Protein AF-A0A81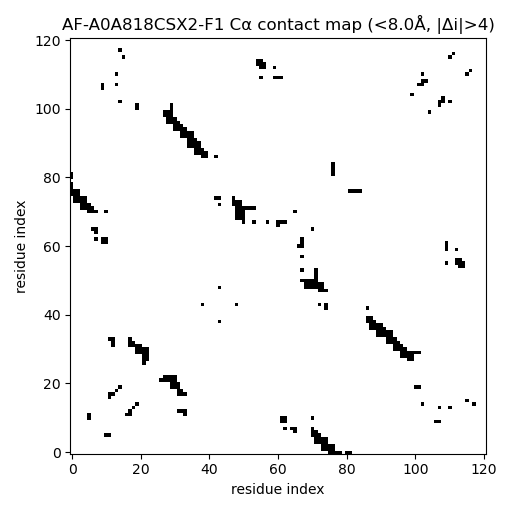8CSX2-F1 (afdb_monomer)

Solvent-accessible surface area (backbone atoms only — not comparable to full-atom values): 7533 Å² total; per-residue (Å²): 82,78,47,82,46,56,90,40,67,61,63,48,54,34,60,92,72,14,60,71,42,74,40,89,91,45,81,62,35,26,37,30,58,43,80,38,66,48,67,49,68,90,74,65,43,77,90,31,39,38,40,80,83,61,61,53,59,89,89,60,78,72,45,98,91,45,56,72,53,62,40,27,35,55,43,72,42,49,94,90,38,96,55,83,50,96,52,50,46,79,79,49,74,49,75,49,77,33,79,48,63,66,75,77,36,80,88,31,52,64,54,78,56,33,92,66,60,102,71,86,122

Mean predicted aligned error: 5.98 Å

Foldseek 3Di:
DKDKDFPDPLVCQQCVNWNWDADPVDHQKIKTKDFDKDFQVVQQDLVQQALPVVQADLPDDLDPVDHSGRGIGMGDCDPPDPDRPPRMGGDDMDMDMDSHDPCPDPSNVRSVRGPDPSDPD

pLDDT: mean 84.56, std 11.71, range [43.69, 95.44]

Radius of gyration: 15.43 Å; Cα contacts (8 Å, |Δi|>4): 187; chains: 1; bounding box: 40×28×39 Å

Structure (mmCIF, N/CA/C/O backbone):
data_AF-A0A818CSX2-F1
#
_entry.id   AF-A0A818CSX2-F1
#
loop_
_atom_site.group_PDB
_atom_site.id
_atom_site.type_symbol
_atom_site.label_atom_id
_atom_site.label_alt_id
_atom_site.label_comp_id
_atom_site.label_asym_id
_atom_site.label_entity_id
_atom_site.label_seq_id
_atom_site.pdbx_PDB_ins_code
_atom_site.Cartn_x
_atom_site.Cartn_y
_atom_site.Cartn_z
_atom_site.occupancy
_atom_site.B_iso_or_equiv
_atom_site.auth_seq_id
_atom_site.auth_comp_id
_atom_site.auth_asym_id
_atom_site.auth_atom_id
_atom_site.pdbx_PDB_model_num
ATOM 1 N N . MET A 1 1 ? 0.423 12.243 -16.676 1.00 67.12 1 MET A N 1
ATOM 2 C CA . MET A 1 1 ? -0.164 11.926 -15.341 1.00 67.12 1 MET A CA 1
ATOM 3 C C . MET A 1 1 ? 0.599 10.744 -14.738 1.00 67.12 1 MET A C 1
ATOM 5 O O . MET A 1 1 ? 1.123 9.937 -15.489 1.00 67.12 1 MET A O 1
ATOM 9 N N . VAL A 1 2 ? 0.708 10.623 -13.413 1.00 77.81 2 VAL A N 1
ATOM 10 C CA . VAL A 1 2 ? 1.437 9.504 -12.782 1.00 77.81 2 VAL A CA 1
ATOM 11 C C . VAL A 1 2 ? 0.465 8.633 -11.999 1.00 77.81 2 VAL A C 1
ATOM 13 O O . VAL A 1 2 ? -0.328 9.152 -11.214 1.00 77.81 2 VAL A O 1
ATOM 16 N N . VAL A 1 3 ? 0.541 7.320 -12.203 1.00 83.38 3 VAL A N 1
ATOM 17 C CA . VAL A 1 3 ? -0.235 6.323 -11.465 1.00 83.38 3 VAL A CA 1
ATOM 18 C C . VAL A 1 3 ? 0.687 5.622 -10.471 1.00 83.38 3 VAL A C 1
ATOM 20 O O . VAL A 1 3 ? 1.736 5.100 -10.847 1.00 83.38 3 VAL A O 1
ATOM 23 N N . TYR A 1 4 ? 0.286 5.619 -9.200 1.00 87.31 4 TYR A N 1
ATOM 24 C CA . TYR A 1 4 ? 0.987 4.925 -8.122 1.00 87.31 4 TYR A CA 1
ATOM 25 C C . TYR A 1 4 ? 0.298 3.598 -7.850 1.00 87.31 4 TYR A C 1
ATOM 27 O O . TYR A 1 4 ? -0.902 3.561 -7.577 1.00 87.31 4 TYR A O 1
ATOM 35 N N . LEU A 1 5 ? 1.067 2.521 -7.916 1.00 91.75 5 LEU A N 1
ATOM 36 C CA . LEU A 1 5 ? 0.618 1.157 -7.689 1.00 91.75 5 LEU A CA 1
ATOM 37 C C . LEU A 1 5 ? 1.527 0.498 -6.654 1.00 91.75 5 LEU A C 1
ATOM 39 O O . LEU A 1 5 ? 2.630 0.967 -6.372 1.00 91.75 5 LEU A O 1
ATOM 43 N N . SER A 1 6 ? 1.058 -0.599 -6.077 1.00 94.31 6 SER A N 1
ATOM 44 C CA . SER A 1 6 ? 1.842 -1.382 -5.133 1.00 94.31 6 SER A CA 1
ATOM 45 C C . SER A 1 6 ? 1.412 -2.841 -5.187 1.00 94.31 6 SER A C 1
ATOM 47 O O . SER A 1 6 ? 0.214 -3.115 -5.315 1.00 94.31 6 SER A O 1
ATOM 49 N N . PRO A 1 7 ? 2.355 -3.784 -5.045 1.00 94.00 7 PRO A N 1
ATOM 50 C CA . PRO A 1 7 ? 2.021 -5.184 -4.852 1.00 94.00 7 PRO A CA 1
ATOM 51 C C . PRO A 1 7 ? 1.571 -5.482 -3.406 1.00 94.00 7 PRO A C 1
ATOM 53 O O . PRO A 1 7 ? 1.046 -6.562 -3.144 1.00 94.00 7 PRO A O 1
ATOM 56 N N . SER A 1 8 ? 1.737 -4.540 -2.465 1.00 94.06 8 SER A N 1
ATOM 57 C CA . SER A 1 8 ? 1.364 -4.712 -1.059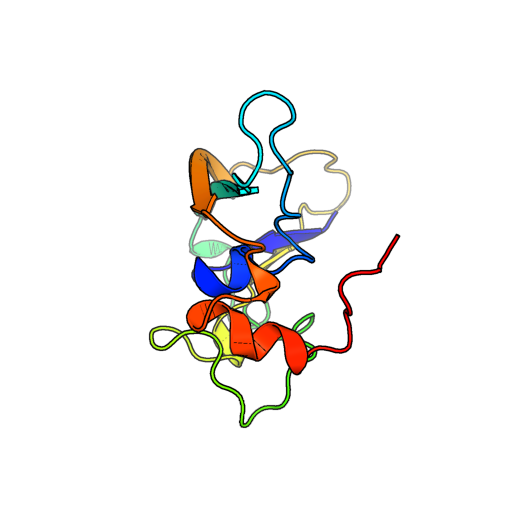 1.00 94.06 8 SER A CA 1
ATOM 58 C C . SER A 1 8 ? -0.025 -4.152 -0.765 1.00 94.06 8 SER A C 1
ATOM 60 O O . SER A 1 8 ? -0.277 -2.946 -0.839 1.00 94.06 8 SER A O 1
ATOM 62 N N . ILE A 1 9 ? -0.923 -5.032 -0.320 1.00 92.75 9 ILE A N 1
ATOM 63 C CA . ILE A 1 9 ? -2.241 -4.619 0.170 1.00 92.75 9 ILE A CA 1
ATOM 64 C C . ILE A 1 9 ? -2.133 -3.792 1.458 1.00 92.75 9 ILE A C 1
ATOM 66 O O . ILE A 1 9 ? -2.887 -2.839 1.641 1.00 92.75 9 ILE A O 1
ATOM 70 N N . THR A 1 10 ? -1.165 -4.116 2.319 1.00 92.69 10 THR A N 1
ATOM 71 C CA . THR A 1 10 ? -0.898 -3.412 3.580 1.00 92.69 10 THR A CA 1
ATOM 72 C C . THR A 1 10 ? -0.477 -1.970 3.321 1.00 92.69 10 THR A C 1
ATOM 74 O O . THR A 1 10 ? -0.959 -1.050 3.987 1.00 92.69 10 THR A O 1
ATOM 77 N N . TYR A 1 11 ? 0.363 -1.758 2.304 1.00 92.75 11 TYR A N 1
ATOM 78 C CA . TYR A 1 11 ? 0.758 -0.429 1.860 1.00 92.75 11 TYR A CA 1
ATOM 79 C C . TYR A 1 11 ? -0.411 0.345 1.250 1.00 92.75 11 TYR A C 1
ATOM 81 O O . TYR A 1 11 ? -0.693 1.470 1.665 1.00 92.75 11 TYR A O 1
ATOM 89 N N . CYS A 1 12 ? -1.149 -0.282 0.328 1.00 93.50 12 CYS A N 1
ATOM 90 C CA . CYS A 1 12 ? -2.344 0.298 -0.291 1.00 93.50 12 CYS A CA 1
ATOM 91 C C . CYS A 1 12 ? -3.438 0.664 0.724 1.00 93.50 12 CYS A C 1
ATOM 93 O O . CYS A 1 12 ? -4.220 1.582 0.484 1.00 93.50 12 CYS A O 1
ATOM 95 N N . ALA A 1 13 ? -3.501 -0.027 1.865 1.00 92.50 13 ALA A N 1
ATOM 96 C CA . ALA A 1 13 ? -4.445 0.272 2.934 1.00 92.50 13 ALA A CA 1
ATOM 97 C C . ALA A 1 13 ? -4.087 1.535 3.727 1.00 92.50 13 ALA A C 1
ATOM 99 O O . ALA A 1 13 ? -4.919 1.995 4.506 1.00 92.50 13 ALA A O 1
ATOM 100 N N . HIS A 1 14 ? -2.894 2.114 3.557 1.00 91.25 14 HIS A N 1
ATOM 101 C CA . HIS A 1 14 ? -2.523 3.343 4.251 1.00 91.25 14 HIS A CA 1
ATOM 102 C C . HIS A 1 14 ? -3.534 4.463 3.977 1.00 91.25 14 HIS A C 1
ATOM 104 O O . HIS A 1 14 ? -4.004 4.636 2.850 1.00 91.25 14 HIS A O 1
ATOM 110 N N . TYR A 1 15 ? -3.824 5.277 4.997 1.00 87.44 15 TYR A N 1
ATOM 111 C CA . TYR A 1 15 ? -4.820 6.358 4.944 1.00 87.44 15 TYR A CA 1
ATOM 112 C C . TYR A 1 15 ? -4.667 7.287 3.725 1.00 87.44 15 TYR A C 1
ATOM 114 O O . TYR A 1 15 ? -5.658 7.743 3.158 1.00 87.44 15 TYR A O 1
ATOM 122 N N . ARG A 1 16 ? -3.420 7.524 3.292 1.00 85.94 16 ARG A N 1
ATOM 123 C CA . ARG A 1 16 ? -3.068 8.319 2.100 1.00 85.94 16 ARG A CA 1
ATOM 124 C C . ARG A 1 16 ? -3.662 7.774 0.794 1.00 85.94 16 ARG A C 1
ATOM 126 O O . ARG A 1 16 ? -3.983 8.568 -0.083 1.00 85.94 16 ARG A O 1
ATOM 133 N N . TYR A 1 17 ? -3.762 6.454 0.653 1.00 88.38 17 TYR A N 1
ATOM 134 C CA . TYR A 1 17 ? -4.186 5.787 -0.585 1.00 88.38 17 TYR A CA 1
ATOM 135 C C . TYR A 1 17 ? -5.610 5.239 -0.490 1.00 88.38 17 TYR A C 1
ATOM 137 O O . TYR A 1 17 ? -6.331 5.225 -1.481 1.00 88.38 17 TYR A O 1
ATOM 145 N N . SER A 1 18 ? -6.037 4.842 0.710 1.00 91.44 18 SER A N 1
ATOM 146 C CA . SER A 1 18 ? -7.381 4.337 0.972 1.00 91.44 18 SER A CA 1
ATOM 147 C C . SER A 1 18 ? -7.932 4.930 2.270 1.00 91.44 18 SER A C 1
ATOM 149 O O . SER A 1 18 ? -7.860 4.318 3.341 1.00 91.44 18 SER A O 1
ATOM 151 N N . LYS A 1 19 ? -8.533 6.119 2.178 1.00 90.81 19 LYS A N 1
ATOM 152 C CA . LYS A 1 19 ? -9.152 6.804 3.320 1.00 90.81 19 LYS A CA 1
ATOM 153 C C . LYS A 1 19 ? -10.274 5.945 3.939 1.00 90.81 19 LYS A C 1
ATOM 155 O O . LYS A 1 19 ? -11.219 5.599 3.230 1.00 90.81 19 LYS A O 1
ATOM 160 N N . PRO A 1 20 ? -10.218 5.618 5.246 1.00 91.81 20 PRO A N 1
ATOM 161 C CA . PRO A 1 20 ? -11.302 4.943 5.943 1.00 91.81 20 PRO A CA 1
ATOM 162 C C . PRO A 1 20 ? -12.593 5.760 5.908 1.00 91.81 20 PRO A C 1
ATOM 164 O O . PRO A 1 20 ? -12.624 6.939 6.267 1.00 91.81 20 PRO A O 1
ATOM 167 N N . TRP A 1 21 ? -13.682 5.107 5.529 1.00 91.75 21 TRP A N 1
ATOM 168 C CA . TRP A 1 21 ? -15.030 5.645 5.572 1.00 91.75 21 TRP A CA 1
ATOM 169 C C . TRP A 1 21 ? -15.806 5.029 6.738 1.00 91.75 21 TRP A C 1
ATOM 171 O O . TRP A 1 21 ? -15.903 3.806 6.862 1.00 91.75 21 TRP A O 1
ATOM 181 N N . LYS A 1 22 ? -16.371 5.877 7.605 1.00 90.56 22 LYS A N 1
ATOM 182 C CA . LYS A 1 22 ? -17.275 5.447 8.681 1.00 90.56 22 LYS A CA 1
ATOM 183 C C . LYS A 1 22 ? -18.662 5.197 8.106 1.00 90.56 22 LYS A C 1
ATOM 185 O O . LYS A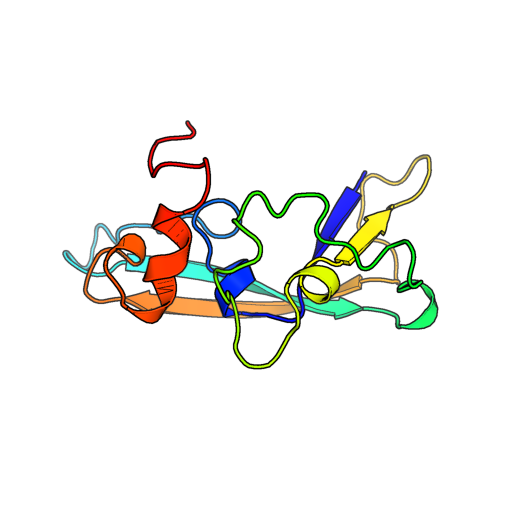 1 22 ? -19.244 6.088 7.489 1.00 90.56 22 LYS A O 1
ATOM 190 N N . ASN A 1 23 ? -19.223 4.021 8.356 1.00 83.94 23 ASN A N 1
ATOM 191 C CA . ASN A 1 23 ? -20.576 3.717 7.910 1.00 83.94 23 ASN A CA 1
ATOM 192 C C . ASN A 1 23 ? -21.611 4.370 8.834 1.00 83.94 23 ASN A C 1
ATOM 194 O O . ASN A 1 23 ? -21.704 4.046 10.017 1.00 83.94 23 ASN A O 1
ATOM 198 N N . SER A 1 24 ? -22.408 5.277 8.271 1.00 84.12 24 SER A N 1
ATOM 199 C CA . SER A 1 24 ? -23.464 5.999 8.986 1.00 84.12 24 SER A CA 1
ATOM 200 C C . SER A 1 24 ? -24.646 5.113 9.393 1.00 84.12 24 SER A C 1
ATOM 202 O O . SER A 1 24 ? -25.335 5.425 10.357 1.00 84.12 24 SER A O 1
ATOM 204 N N . GLN A 1 25 ? -24.872 4.002 8.690 1.00 86.56 25 GLN A N 1
ATOM 205 C CA . GLN A 1 25 ? -25.957 3.048 8.945 1.00 86.56 25 GLN A CA 1
ATOM 206 C C . GLN A 1 25 ? -25.548 1.923 9.908 1.00 86.56 25 GLN A C 1
ATOM 208 O O . GLN A 1 25 ? -26.405 1.297 10.526 1.00 86.56 25 GLN A O 1
ATOM 213 N N . LYS A 1 26 ? -24.245 1.644 10.034 1.00 85.31 26 LYS A N 1
ATOM 214 C CA . LYS A 1 26 ? -23.680 0.636 10.944 1.00 85.31 26 LYS A CA 1
ATOM 215 C C . LYS A 1 26 ? -22.590 1.275 11.810 1.00 85.31 26 LYS A C 1
ATOM 217 O O . LYS A 1 26 ? -21.410 1.178 11.454 1.00 85.31 26 LYS A O 1
ATOM 222 N N . PRO A 1 27 ? -22.968 1.920 12.931 1.00 84.19 27 PRO A N 1
ATOM 223 C CA . PRO A 1 27 ? -22.020 2.539 13.849 1.00 84.19 27 PRO A CA 1
ATOM 224 C C . PRO A 1 27 ? -20.908 1.564 14.254 1.00 84.19 27 PRO A C 1
ATOM 226 O O . PRO A 1 27 ? -21.160 0.386 14.498 1.00 84.19 27 PRO A O 1
ATOM 229 N N . GLY A 1 28 ? -19.670 2.055 14.292 1.00 87.88 28 GLY A N 1
ATOM 230 C CA . GLY A 1 28 ? -18.491 1.255 14.638 1.00 87.88 28 GLY A CA 1
ATOM 231 C C . GLY A 1 28 ? -17.865 0.474 13.479 1.00 87.88 28 GLY A C 1
ATOM 232 O O . GLY A 1 28 ? -16.787 -0.078 13.659 1.00 87.88 28 GLY A O 1
ATOM 233 N N . LYS A 1 29 ? -18.466 0.450 12.280 1.00 94.56 29 LYS A N 1
ATOM 234 C CA . LYS A 1 29 ? -17.836 -0.168 11.103 1.00 94.56 29 LYS A CA 1
ATOM 235 C C . LYS A 1 29 ? -17.112 0.866 10.239 1.00 94.56 29 LYS A C 1
ATOM 237 O O . LYS A 1 29 ? -17.689 1.885 9.847 1.00 94.56 29 LYS A O 1
ATOM 242 N N . TYR A 1 30 ? -15.869 0.553 9.900 1.00 94.56 30 TYR A N 1
ATOM 243 C CA . TYR A 1 30 ? -15.000 1.324 9.018 1.00 94.56 30 TYR A CA 1
ATOM 244 C C . TYR A 1 30 ? -14.744 0.539 7.736 1.00 94.56 30 TYR A C 1
ATOM 246 O O . TYR A 1 30 ? -14.570 -0.677 7.776 1.00 94.56 30 TYR A O 1
ATOM 254 N N . TYR A 1 31 ? -14.719 1.236 6.607 1.00 94.56 31 TYR A N 1
ATOM 255 C CA . TYR A 1 31 ? -14.551 0.647 5.284 1.00 94.56 31 TYR A CA 1
ATOM 256 C C . TYR A 1 31 ? -13.366 1.298 4.588 1.00 94.56 31 TYR A C 1
ATOM 258 O O . TYR A 1 31 ? -13.223 2.517 4.606 1.00 94.56 31 TYR A O 1
ATOM 266 N N . GLN A 1 32 ? -12.530 0.488 3.961 1.00 94.12 32 GLN A N 1
ATOM 267 C CA . GLN A 1 32 ? -11.431 0.918 3.106 1.00 94.12 32 GLN A CA 1
ATOM 268 C C . GLN A 1 32 ? -11.567 0.211 1.761 1.00 94.12 32 GLN A C 1
ATOM 270 O O . GLN A 1 32 ? -12.001 -0.941 1.715 1.00 94.12 32 GLN A O 1
ATOM 275 N N . MET A 1 33 ? -11.235 0.904 0.676 1.00 94.81 33 MET A N 1
ATOM 276 C CA . MET A 1 33 ? -11.405 0.404 -0.684 1.00 94.81 33 MET A CA 1
ATOM 277 C C . MET A 1 33 ? -10.097 0.543 -1.443 1.00 94.81 33 MET A C 1
ATOM 279 O O . MET A 1 33 ? -9.504 1.617 -1.475 1.00 94.81 33 MET A O 1
ATOM 283 N N . ILE A 1 34 ? -9.676 -0.545 -2.077 1.00 95.00 34 ILE A N 1
ATOM 284 C CA . ILE A 1 34 ? -8.459 -0.598 -2.884 1.00 95.00 34 ILE A CA 1
ATOM 285 C C . ILE A 1 34 ? -8.828 -1.182 -4.244 1.00 95.00 34 ILE A C 1
ATOM 287 O O . ILE A 1 34 ? -9.521 -2.199 -4.326 1.00 95.00 34 ILE A O 1
ATOM 291 N N . PHE A 1 35 ? -8.366 -0.547 -5.318 1.00 93.75 35 PHE A N 1
ATOM 292 C CA . PHE A 1 35 ? -8.537 -1.073 -6.668 1.00 93.75 35 PHE A CA 1
ATOM 293 C C . PHE A 1 35 ? -7.563 -2.220 -6.921 1.00 93.75 35 PHE A C 1
AT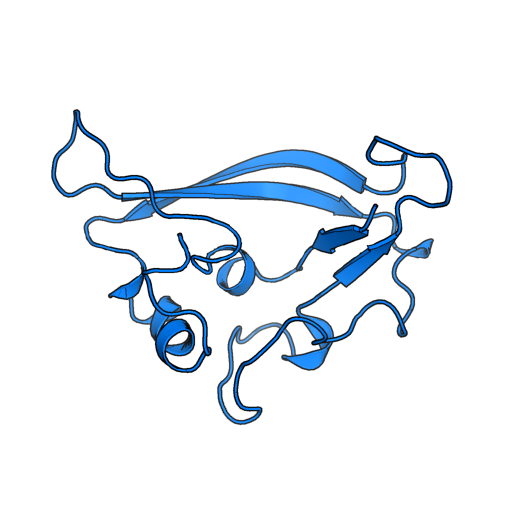OM 295 O O . PHE A 1 35 ? -6.358 -2.093 -6.711 1.00 93.75 35 PHE A O 1
ATOM 302 N N . GLN A 1 36 ? -8.090 -3.340 -7.404 1.00 94.69 36 GLN A N 1
ATOM 303 C CA . GLN A 1 36 ? -7.276 -4.443 -7.890 1.00 94.69 36 GLN A CA 1
ATOM 304 C C . GLN A 1 36 ? -6.947 -4.196 -9.356 1.00 94.69 36 GLN A C 1
ATOM 306 O O . GLN A 1 36 ? -7.843 -4.027 -10.188 1.00 94.69 36 GLN A O 1
ATOM 311 N N . CYS A 1 37 ? -5.659 -4.200 -9.674 1.00 92.88 37 CYS A N 1
ATOM 312 C CA . CYS A 1 37 ? -5.174 -3.982 -11.025 1.00 92.88 37 CYS A CA 1
ATOM 313 C C . CYS A 1 37 ? -4.179 -5.062 -11.452 1.00 92.88 37 CYS A C 1
ATOM 315 O O . CYS A 1 37 ? -3.558 -5.731 -10.624 1.00 92.88 37 CYS A O 1
ATOM 317 N N . ARG A 1 38 ? -4.067 -5.262 -12.763 1.00 91.50 38 ARG A N 1
ATOM 318 C CA . ARG A 1 38 ? -2.956 -5.967 -13.403 1.00 91.50 38 ARG A CA 1
ATOM 319 C C . ARG A 1 38 ? -2.122 -4.943 -14.141 1.00 91.50 38 ARG A C 1
ATOM 321 O O . ARG A 1 38 ? -2.681 -4.015 -14.718 1.00 91.50 38 ARG A O 1
ATOM 328 N N . VAL A 1 39 ? -0.815 -5.139 -14.128 1.00 89.94 39 VAL A N 1
ATOM 329 C CA . VAL A 1 39 ? 0.141 -4.250 -14.779 1.00 89.94 39 VAL A CA 1
ATOM 330 C C . VAL A 1 39 ? 0.898 -5.043 -15.831 1.00 89.94 39 VAL A C 1
ATOM 332 O O . VAL A 1 39 ? 1.294 -6.178 -15.560 1.00 89.94 39 VAL A O 1
ATOM 335 N N . ASN A 1 40 ? 1.097 -4.462 -17.012 1.00 89.38 40 ASN A N 1
ATOM 336 C CA . ASN A 1 40 ? 2.005 -5.011 -18.010 1.00 89.38 40 ASN A CA 1
ATOM 337 C C . ASN A 1 40 ? 3.438 -5.013 -17.432 1.00 89.38 40 ASN A C 1
ATOM 339 O O . ASN A 1 40 ? 3.969 -3.941 -17.142 1.00 89.38 40 ASN A O 1
ATOM 343 N N . PRO A 1 41 ? 4.090 -6.173 -17.244 1.00 88.25 41 PRO A N 1
ATOM 344 C CA . PRO A 1 41 ? 5.421 -6.219 -16.641 1.00 88.25 41 PRO A CA 1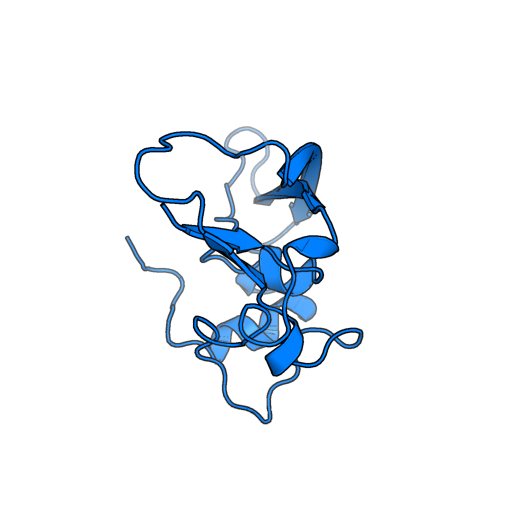
ATOM 345 C C . PRO A 1 41 ? 6.483 -5.475 -17.462 1.00 88.25 41 PRO A C 1
ATOM 347 O O . PRO A 1 41 ? 7.461 -5.010 -16.888 1.00 88.25 41 PRO A O 1
ATOM 350 N N . GLU A 1 42 ? 6.291 -5.306 -18.774 1.00 87.25 42 GLU A N 1
ATOM 351 C CA . GLU A 1 42 ? 7.253 -4.612 -19.643 1.00 87.25 42 GLU A CA 1
ATOM 352 C C . GLU A 1 42 ? 7.419 -3.126 -19.298 1.00 87.25 42 GLU A C 1
ATOM 354 O O . GLU A 1 42 ? 8.466 -2.544 -19.581 1.00 87.25 42 GLU A O 1
ATOM 359 N N . VAL A 1 43 ? 6.423 -2.514 -18.647 1.00 83.25 43 VAL A N 1
ATOM 360 C CA . VAL A 1 43 ? 6.501 -1.110 -18.210 1.00 83.25 43 VAL A CA 1
ATOM 361 C C . VAL A 1 43 ? 7.028 -0.943 -16.782 1.00 83.25 43 VAL A C 1
ATOM 363 O O . VAL A 1 43 ? 7.246 0.183 -16.335 1.00 83.25 43 VAL A O 1
ATOM 366 N N . LEU A 1 44 ? 7.247 -2.044 -16.057 1.00 83.81 44 LEU A N 1
ATOM 367 C CA . LEU A 1 44 ? 7.790 -2.049 -14.699 1.00 83.81 44 LEU A CA 1
ATOM 368 C C . LEU A 1 44 ? 9.314 -2.191 -14.732 1.00 83.81 44 LEU A C 1
ATOM 370 O O . LEU A 1 44 ? 9.880 -3.227 -14.388 1.00 83.81 44 LEU A O 1
ATOM 374 N N . THR A 1 45 ? 9.999 -1.132 -15.150 1.00 81.12 45 THR A N 1
ATOM 375 C CA . THR A 1 45 ? 11.464 -1.084 -15.110 1.00 81.12 45 THR A CA 1
ATOM 376 C C . THR A 1 45 ? 11.977 -0.797 -13.693 1.00 81.12 45 THR A C 1
ATOM 378 O O . THR A 1 45 ? 11.297 -0.182 -12.871 1.00 81.12 45 THR A O 1
ATOM 381 N N . ALA A 1 46 ? 13.207 -1.221 -13.382 1.00 75.25 46 ALA A N 1
ATOM 382 C CA . ALA A 1 46 ? 13.797 -1.057 -12.046 1.00 75.25 46 ALA A CA 1
ATOM 383 C C . ALA A 1 46 ? 13.876 0.414 -11.584 1.00 75.25 46 ALA A C 1
ATOM 385 O O . ALA A 1 46 ? 13.874 0.705 -10.393 1.00 75.25 46 ALA A O 1
ATOM 386 N N . ASP A 1 47 ? 13.921 1.377 -12.508 1.00 76.31 47 ASP A N 1
ATOM 387 C CA . ASP A 1 47 ? 13.885 2.799 -12.172 1.00 76.31 47 ASP A CA 1
ATOM 388 C C . ASP A 1 47 ? 12.497 3.302 -11.732 1.00 76.31 47 ASP A C 1
ATOM 390 O O . ASP A 1 47 ? 12.433 4.353 -11.080 1.00 76.31 47 ASP A O 1
ATOM 394 N N . LYS A 1 48 ? 11.435 2.549 -12.050 1.00 79.00 48 LYS A N 1
ATOM 395 C CA . LYS A 1 48 ? 10.019 2.810 -11.736 1.00 79.00 48 LYS A CA 1
ATOM 396 C C . LYS A 1 48 ? 9.539 2.100 -10.469 1.00 79.00 48 LYS A C 1
ATOM 398 O O . LYS A 1 48 ? 8.506 2.482 -9.922 1.00 79.00 48 LYS A O 1
ATOM 403 N N . ILE A 1 49 ? 10.296 1.114 -9.991 1.00 80.81 49 ILE A N 1
ATOM 404 C CA . ILE A 1 49 ? 10.083 0.429 -8.714 1.00 80.81 49 ILE A CA 1
ATOM 405 C C . ILE A 1 49 ? 10.993 1.090 -7.679 1.00 80.81 49 ILE A C 1
ATOM 407 O O . ILE A 1 49 ? 12.180 0.779 -7.591 1.00 80.81 49 ILE A O 1
ATOM 411 N N . LYS A 1 50 ? 10.469 2.088 -6.965 1.00 75.19 50 LYS A N 1
ATOM 412 C CA . LYS A 1 50 ? 11.235 2.866 -5.985 1.00 75.19 50 LYS A CA 1
ATOM 413 C C . LYS A 1 50 ? 10.321 3.422 -4.914 1.00 75.19 50 LYS A C 1
ATOM 415 O O . LYS A 1 50 ? 9.270 3.965 -5.230 1.00 75.19 50 LYS A O 1
ATOM 420 N N . SER A 1 51 ? 10.824 3.451 -3.685 1.00 77.38 51 SER A N 1
ATOM 421 C CA . SER A 1 51 ? 10.203 4.069 -2.509 1.00 77.38 51 SER A CA 1
ATOM 422 C C . SER A 1 51 ? 10.186 5.615 -2.555 1.00 77.38 51 SER A C 1
ATOM 424 O O . SER A 1 51 ? 10.653 6.274 -1.622 1.00 77.38 51 SER A O 1
ATOM 426 N N . GLN A 1 52 ? 9.759 6.225 -3.666 1.00 71.81 52 GLN A N 1
ATOM 427 C CA . GLN A 1 52 ? 9.837 7.679 -3.872 1.00 71.81 52 GLN A CA 1
ATOM 428 C C . GLN A 1 52 ? 8.863 8.457 -2.990 1.00 71.81 52 GLN A C 1
ATOM 430 O O . GLN A 1 52 ? 9.172 9.560 -2.533 1.00 71.81 52 GLN A O 1
ATOM 435 N N . THR A 1 53 ? 7.672 7.906 -2.768 1.00 72.94 53 THR A N 1
ATOM 436 C CA . THR A 1 53 ? 6.639 8.519 -1.932 1.00 72.94 53 THR A CA 1
ATOM 437 C C . THR A 1 53 ? 6.559 7.894 -0.548 1.00 72.94 53 THR A C 1
ATOM 439 O O . THR A 1 53 ? 5.885 8.451 0.330 1.00 72.94 53 THR A O 1
ATOM 442 N N . LEU A 1 54 ? 7.324 6.825 -0.324 1.00 76.69 54 LEU A N 1
ATOM 443 C CA . LEU A 1 54 ? 7.524 6.200 0.965 1.00 76.69 54 LEU A CA 1
ATOM 444 C C . LEU A 1 54 ? 8.337 7.101 1.898 1.00 76.69 54 LEU A C 1
ATOM 446 O O . LEU A 1 54 ? 9.565 7.143 1.889 1.00 76.69 54 LEU A O 1
ATOM 450 N N . ARG A 1 55 ? 7.629 7.815 2.767 1.00 78.75 55 ARG A N 1
ATOM 451 C CA . ARG A 1 55 ? 8.224 8.638 3.825 1.00 78.75 55 ARG A CA 1
ATOM 452 C C . ARG A 1 55 ? 8.228 7.894 5.162 1.00 78.75 55 ARG A C 1
ATOM 454 O O . ARG A 1 55 ? 7.757 8.424 6.159 1.00 78.75 55 ARG A O 1
ATOM 461 N N . CYS A 1 56 ? 8.704 6.653 5.165 1.00 83.75 56 CYS A N 1
ATOM 462 C CA . CYS A 1 56 ? 8.796 5.805 6.355 1.00 83.75 56 CYS A CA 1
ATOM 463 C C . CYS A 1 56 ? 10.277 5.510 6.668 1.00 83.75 56 CYS A C 1
ATOM 465 O O . CYS A 1 56 ? 11.054 5.304 5.729 1.00 83.75 56 CYS A O 1
ATOM 467 N N . PRO A 1 57 ? 10.714 5.500 7.944 1.00 86.06 57 PRO A N 1
ATOM 468 C CA . PRO A 1 57 ? 12.080 5.129 8.295 1.00 86.06 57 PRO A CA 1
ATOM 469 C C . PRO A 1 57 ? 12.450 3.729 7.791 1.00 86.06 57 PRO A C 1
ATOM 471 O O . PRO A 1 57 ? 11.667 2.792 7.904 1.00 86.06 57 PRO A O 1
ATOM 474 N N . LYS A 1 58 ? 13.683 3.559 7.296 1.00 85.69 58 LYS A N 1
ATOM 475 C CA . LYS A 1 58 ? 14.153 2.291 6.698 1.00 85.69 58 LYS A CA 1
ATOM 476 C C . LYS A 1 58 ? 14.090 1.077 7.634 1.00 85.69 58 LYS A C 1
ATOM 478 O O . LYS A 1 58 ? 14.060 -0.045 7.145 1.00 85.69 58 LYS A O 1
ATOM 483 N N . TYR A 1 59 ? 14.110 1.291 8.950 1.00 87.56 59 TYR A N 1
ATOM 484 C CA . TYR A 1 59 ? 14.047 0.217 9.945 1.00 87.56 59 TYR A CA 1
ATOM 485 C C . TYR A 1 59 ? 12.617 -0.272 10.226 1.00 87.56 59 TYR A C 1
ATOM 487 O O . TYR A 1 59 ? 12.452 -1.300 10.875 1.00 87.56 59 TYR A O 1
ATOM 495 N N . ILE A 1 60 ? 11.590 0.443 9.758 1.00 91.19 60 ILE A N 1
ATOM 496 C CA . ILE A 1 60 ? 10.197 0.012 9.869 1.00 91.19 60 ILE A 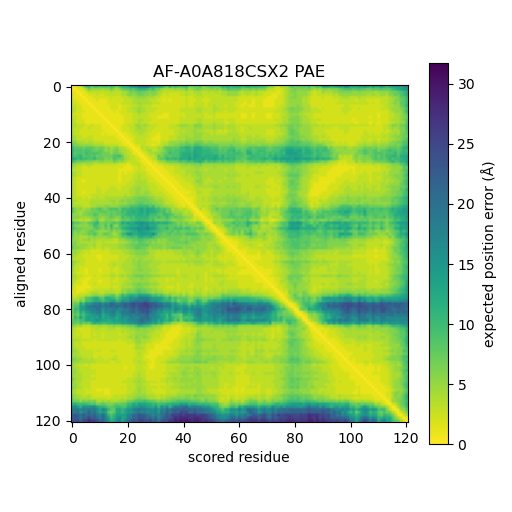CA 1
ATOM 497 C C . ILE A 1 60 ? 9.865 -0.858 8.661 1.00 91.19 60 ILE A C 1
ATOM 499 O O . ILE A 1 60 ? 9.943 -0.406 7.518 1.00 91.19 60 ILE A O 1
ATOM 503 N N . ARG A 1 61 ? 9.481 -2.110 8.909 1.00 91.38 61 ARG A N 1
ATOM 504 C CA . ARG A 1 61 ? 8.984 -3.014 7.869 1.00 91.38 61 ARG A CA 1
ATOM 505 C C . ARG A 1 61 ? 7.495 -2.759 7.644 1.00 91.38 61 ARG A C 1
ATOM 507 O O . ARG A 1 61 ? 6.728 -2.754 8.599 1.00 91.38 61 ARG A O 1
ATOM 514 N N . ILE A 1 62 ? 7.102 -2.549 6.390 1.00 91.88 62 ILE A N 1
ATOM 515 C CA . ILE A 1 62 ? 5.710 -2.231 6.025 1.00 91.88 62 ILE A CA 1
ATOM 516 C C . ILE A 1 62 ? 4.913 -3.484 5.675 1.00 91.88 62 ILE A C 1
ATOM 518 O O . ILE A 1 62 ? 3.766 -3.629 6.084 1.00 91.88 62 ILE A O 1
ATOM 522 N N . ASP A 1 63 ? 5.518 -4.379 4.902 1.00 92.88 63 ASP A N 1
ATOM 523 C CA . ASP A 1 63 ? 4.916 -5.637 4.480 1.00 92.88 63 ASP A CA 1
ATOM 524 C C . ASP A 1 63 ? 5.980 -6.724 4.535 1.00 92.88 63 ASP A C 1
ATOM 526 O O . ASP A 1 63 ? 7.098 -6.515 4.076 1.00 92.88 63 ASP A O 1
ATOM 530 N N . GLU A 1 64 ? 5.676 -7.886 5.099 1.00 92.44 64 GLU A N 1
ATOM 531 C CA . GLU A 1 64 ? 6.651 -8.971 5.222 1.00 92.44 64 GLU A CA 1
ATOM 532 C C . GLU A 1 64 ? 7.092 -9.518 3.858 1.00 92.44 64 GLU A C 1
ATOM 534 O O . GLU A 1 64 ? 8.245 -9.924 3.713 1.00 92.44 64 GLU A O 1
ATOM 539 N N . HIS A 1 65 ? 6.248 -9.423 2.828 1.00 93.56 65 HIS A N 1
ATOM 540 C CA . HIS A 1 65 ? 6.485 -10.038 1.521 1.00 93.56 65 HIS A CA 1
ATOM 541 C C . HIS A 1 65 ? 7.261 -9.153 0.540 1.00 93.56 65 HIS A C 1
ATOM 543 O O . HIS A 1 65 ? 7.778 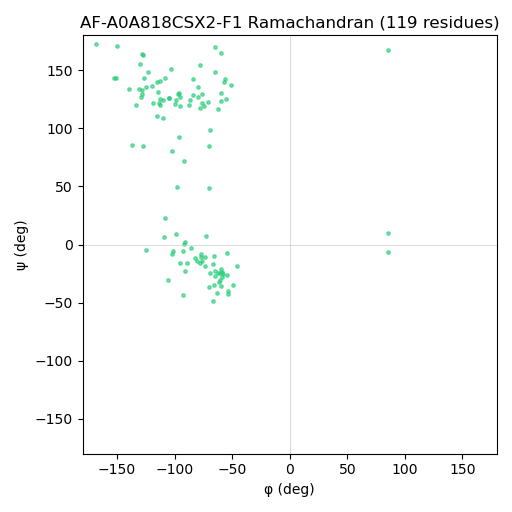-9.669 -0.448 1.00 93.56 65 HIS A O 1
ATOM 549 N N . PHE A 1 66 ? 7.366 -7.845 0.796 1.00 92.56 66 PHE A N 1
ATOM 550 C CA . PHE A 1 66 ? 7.972 -6.886 -0.135 1.00 92.56 66 PHE A CA 1
ATOM 551 C C . PHE A 1 66 ? 8.988 -5.994 0.566 1.00 92.56 66 PHE A C 1
ATOM 553 O O . PHE A 1 66 ? 8.720 -5.466 1.647 1.00 92.56 66 PHE A O 1
ATOM 560 N N . ALA A 1 67 ? 10.164 -5.805 -0.036 1.00 91.31 67 ALA A N 1
ATOM 561 C CA . ALA A 1 67 ? 11.103 -4.814 0.466 1.00 91.31 67 ALA A CA 1
ATOM 562 C C . ALA A 1 67 ? 10.533 -3.395 0.327 1.00 91.31 67 ALA A C 1
ATOM 564 O O . ALA A 1 67 ? 9.756 -3.101 -0.580 1.00 91.31 67 ALA A O 1
ATOM 565 N N . ASN A 1 68 ? 10.896 -2.502 1.252 1.00 91.19 68 ASN A N 1
ATOM 566 C CA . ASN A 1 68 ? 10.362 -1.138 1.262 1.00 91.19 68 ASN A CA 1
ATOM 567 C C . ASN A 1 68 ? 10.715 -0.372 -0.027 1.00 91.19 68 ASN A C 1
ATOM 569 O O . ASN A 1 68 ? 9.950 0.484 -0.455 1.00 91.19 68 ASN A O 1
ATOM 573 N N . ASP A 1 69 ? 11.855 -0.671 -0.649 1.00 89.69 69 ASP A N 1
ATOM 574 C CA . ASP A 1 69 ? 12.285 -0.127 -1.941 1.00 89.69 69 ASP A CA 1
ATOM 575 C C . ASP A 1 69 ? 11.565 -0.743 -3.150 1.00 89.69 69 ASP A C 1
ATOM 577 O O . ASP A 1 69 ? 11.563 -0.132 -4.216 1.00 89.69 69 ASP A O 1
ATOM 581 N N . GLU A 1 70 ? 10.873 -1.869 -2.968 1.00 90.50 70 GLU A N 1
ATOM 582 C CA . GLU A 1 70 ? 10.124 -2.587 -4.008 1.00 90.50 70 GLU A CA 1
ATOM 583 C C . GLU A 1 70 ? 8.604 -2.358 -3.946 1.00 90.50 70 GLU A C 1
ATOM 585 O O . GLU A 1 70 ? 7.860 -2.785 -4.833 1.00 90.50 70 GLU A O 1
ATOM 590 N N . ILE A 1 71 ? 8.128 -1.691 -2.891 1.00 91.62 71 ILE A N 1
ATOM 591 C CA . ILE A 1 71 ? 6.701 -1.606 -2.561 1.00 91.62 71 ILE A CA 1
ATOM 592 C C . ILE A 1 71 ? 5.938 -0.555 -3.374 1.00 91.62 71 ILE A C 1
ATOM 594 O O . ILE A 1 71 ? 4.712 -0.566 -3.382 1.00 91.62 71 ILE A O 1
ATOM 598 N N . GLU A 1 72 ? 6.629 0.357 -4.053 1.00 90.62 72 GLU A N 1
ATOM 599 C CA . GLU A 1 72 ? 6.026 1.455 -4.812 1.00 90.62 72 GLU A CA 1
ATOM 600 C C . GLU A 1 72 ? 6.381 1.360 -6.290 1.00 90.62 72 GLU A C 1
ATOM 602 O O . GLU A 1 72 ? 7.555 1.385 -6.662 1.00 90.62 72 GLU A O 1
ATOM 607 N N . TRP A 1 73 ? 5.354 1.269 -7.131 1.00 90.81 73 TRP A N 1
ATOM 608 C CA . TRP A 1 73 ? 5.472 1.205 -8.583 1.00 90.81 73 TRP A CA 1
ATOM 609 C C . TRP A 1 73 ? 4.867 2.465 -9.187 1.00 90.81 73 TRP A C 1
ATOM 611 O O . TRP A 1 73 ? 3.698 2.781 -8.963 1.00 90.81 73 TRP A O 1
ATOM 621 N N . ILE A 1 74 ? 5.672 3.196 -9.947 1.00 86.38 74 ILE A N 1
ATOM 622 C CA . ILE A 1 74 ? 5.310 4.505 -10.480 1.00 86.38 74 ILE A CA 1
ATOM 623 C C . ILE A 1 74 ? 5.251 4.399 -11.992 1.00 86.38 74 ILE A C 1
ATOM 625 O O . ILE A 1 74 ? 6.281 4.259 -12.645 1.00 86.38 74 ILE A O 1
ATOM 629 N N . ILE A 1 75 ? 4.050 4.483 -12.550 1.00 83.81 75 ILE A N 1
ATOM 630 C CA . ILE A 1 75 ? 3.835 4.363 -13.991 1.00 83.81 75 ILE A CA 1
ATOM 631 C C . ILE A 1 75 ? 3.424 5.723 -14.530 1.00 83.81 75 ILE A C 1
ATOM 633 O O . ILE A 1 75 ? 2.471 6.341 -14.049 1.00 83.81 75 ILE A O 1
ATOM 637 N N . ASP A 1 76 ? 4.169 6.200 -15.521 1.00 78.12 76 ASP A N 1
ATOM 638 C CA . ASP A 1 76 ? 3.787 7.395 -16.260 1.00 78.12 76 ASP A CA 1
ATOM 639 C C . ASP A 1 76 ? 2.720 7.022 -17.294 1.00 78.12 76 ASP A C 1
ATOM 641 O O . ASP A 1 76 ? 2.836 6.005 -17.975 1.00 78.12 76 ASP A O 1
ATOM 645 N N . SER A 1 77 ? 1.680 7.841 -17.401 1.00 68.94 77 SER A N 1
ATOM 646 C CA . SER A 1 77 ? 0.669 7.709 -18.463 1.00 68.94 77 SER A CA 1
ATOM 647 C C . SER A 1 77 ? 1.163 8.240 -19.811 1.00 68.94 77 SER A C 1
ATOM 649 O O . SER A 1 77 ? 0.501 8.012 -20.813 1.00 68.94 77 SER A O 1
ATOM 651 N N . GLY A 1 78 ? 2.330 8.894 -19.853 1.00 66.44 78 GLY A N 1
ATOM 652 C CA . GLY A 1 78 ? 2.880 9.493 -21.065 1.00 66.44 78 GLY A CA 1
ATOM 653 C C . GLY A 1 78 ? 2.346 10.903 -21.324 1.00 66.44 78 GLY A C 1
ATOM 654 O O . GLY A 1 78 ? 1.394 11.375 -20.690 1.00 66.44 78 GLY A O 1
ATOM 655 N N . ASP A 1 79 ? 2.998 11.602 -22.253 1.00 58.00 79 ASP A N 1
ATOM 656 C CA . ASP A 1 79 ? 2.619 12.957 -22.643 1.00 58.00 79 ASP A CA 1
ATOM 657 C C . ASP A 1 79 ? 1.304 12.923 -23.442 1.00 58.00 79 ASP A C 1
ATOM 659 O O . ASP A 1 79 ? 1.226 12.296 -24.496 1.00 58.00 79 ASP A O 1
ATOM 663 N N . ASN A 1 80 ? 0.293 13.656 -22.961 1.00 58.50 80 ASN A N 1
ATOM 664 C CA . ASN A 1 80 ? -1.055 13.835 -23.538 1.00 58.50 80 ASN A CA 1
ATOM 665 C C . ASN A 1 80 ? -2.133 12.790 -23.209 1.00 58.50 80 ASN A C 1
ATOM 667 O O . 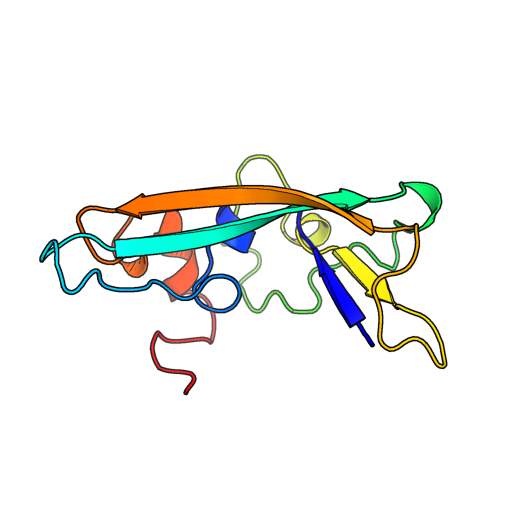ASN A 1 80 ? -3.232 12.878 -23.762 1.00 58.50 80 ASN A O 1
ATOM 671 N N . GLU A 1 81 ? -1.902 11.871 -22.273 1.00 57.66 81 GLU A N 1
ATOM 672 C CA . GLU A 1 81 ? -2.957 10.949 -21.843 1.00 57.66 81 GLU A CA 1
ATOM 673 C C . GLU A 1 81 ? -3.625 11.383 -20.530 1.00 57.66 81 GLU A C 1
ATOM 675 O O . GLU A 1 81 ? -2.996 11.519 -19.480 1.00 57.66 81 GLU A O 1
ATOM 680 N N . ASN A 1 82 ? -4.945 11.591 -20.594 1.00 58.72 82 ASN A N 1
ATOM 681 C CA . ASN A 1 82 ? -5.802 11.815 -19.422 1.00 58.72 82 ASN A CA 1
ATOM 682 C C . ASN A 1 82 ? -6.288 10.499 -18.791 1.00 58.72 82 ASN A C 1
ATOM 684 O O . ASN A 1 82 ? -7.020 10.523 -17.801 1.00 58.72 82 ASN A O 1
ATOM 688 N N . PHE A 1 83 ? -5.936 9.359 -19.387 1.00 58.28 83 PHE A N 1
ATOM 689 C CA . PHE A 1 83 ? -6.486 8.056 -19.047 1.00 58.28 83 PHE A CA 1
ATOM 690 C C . PHE A 1 83 ? -5.382 7.040 -18.786 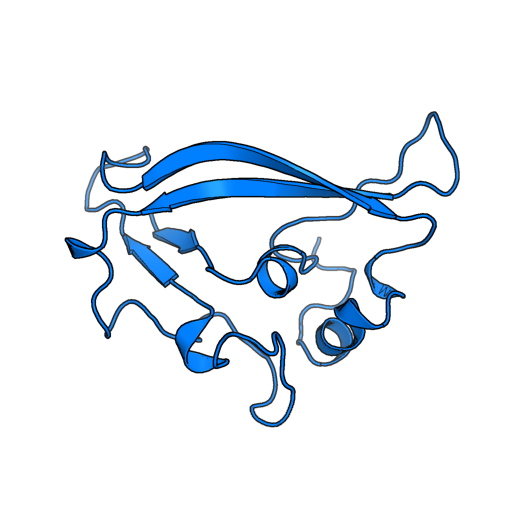1.00 58.28 83 PHE A C 1
ATOM 692 O O . PHE A 1 83 ? -4.209 7.245 -19.083 1.00 58.28 83 PHE A O 1
ATOM 699 N N . ILE A 1 84 ? -5.789 5.950 -18.152 1.00 64.12 84 ILE A N 1
ATOM 700 C CA . ILE A 1 84 ? -4.942 4.796 -17.911 1.00 64.12 84 ILE A CA 1
ATOM 701 C C . ILE A 1 84 ? -4.782 4.056 -19.249 1.00 64.12 84 ILE A C 1
ATOM 703 O O . ILE A 1 84 ? -5.782 3.634 -19.825 1.00 64.12 84 ILE A O 1
ATOM 707 N N . THR A 1 85 ? -3.542 3.934 -19.732 1.00 68.44 85 THR A N 1
ATOM 708 C CA . THR A 1 85 ? -3.183 3.164 -20.938 1.00 68.44 85 THR A CA 1
ATOM 709 C C . THR A 1 85 ? -3.454 1.665 -20.759 1.00 68.44 85 THR A C 1
ATOM 711 O O . THR A 1 85 ? -3.612 1.180 -19.635 1.00 68.44 85 THR A O 1
ATOM 714 N N . ASP A 1 86 ? -3.371 0.896 -21.850 1.00 72.75 86 ASP A N 1
ATOM 715 C CA . ASP A 1 86 ? -3.452 -0.580 -21.878 1.00 72.75 86 ASP A CA 1
ATOM 716 C C . ASP A 1 86 ? -2.441 -1.301 -20.953 1.00 72.75 86 ASP A C 1
ATOM 718 O O . ASP A 1 86 ? -2.498 -2.517 -20.768 1.00 72.75 86 ASP A O 1
ATOM 722 N N . ASN A 1 87 ? -1.513 -0.564 -20.337 1.00 83.44 87 ASN A N 1
ATOM 723 C CA . ASN A 1 87 ? -0.525 -1.092 -19.406 1.00 83.44 87 ASN A CA 1
ATOM 724 C C . ASN A 1 87 ? -1.078 -1.375 -18.007 1.00 83.44 87 ASN A C 1
ATOM 726 O O . ASN A 1 87 ? -0.413 -2.068 -17.235 1.00 83.44 87 ASN A O 1
ATOM 730 N N . ILE A 1 88 ? -2.252 -0.845 -17.650 1.00 88.00 88 ILE A N 1
ATOM 731 C CA . ILE A 1 88 ? -2.879 -1.097 -16.349 1.00 88.00 88 ILE A CA 1
ATOM 732 C C . ILE A 1 88 ? -4.352 -1.439 -16.561 1.00 88.00 88 ILE A C 1
ATOM 734 O O . ILE A 1 88 ? -5.144 -0.626 -17.025 1.00 88.00 88 ILE A O 1
ATOM 738 N N . ILE A 1 89 ? -4.748 -2.633 -16.134 1.00 89.50 89 ILE A N 1
ATOM 739 C CA . ILE A 1 89 ? -6.137 -3.089 -16.191 1.00 89.50 89 ILE A CA 1
ATOM 740 C C . ILE A 1 89 ? -6.677 -3.146 -14.768 1.00 89.50 89 ILE A C 1
ATOM 742 O O . ILE A 1 89 ? -6.296 -4.027 -13.996 1.00 89.50 89 ILE A O 1
ATOM 746 N N . CYS A 1 90 ? -7.579 -2.230 -14.412 1.00 90.44 90 CYS A N 1
ATOM 747 C CA . CYS A 1 90 ? -8.365 -2.342 -13.183 1.00 90.44 90 CYS A CA 1
ATOM 748 C C . CYS A 1 90 ? -9.473 -3.383 -13.389 1.00 90.44 90 CYS A C 1
ATOM 750 O O . CYS A 1 90 ? -10.280 -3.251 -14.305 1.00 90.44 90 CYS A O 1
ATOM 752 N N . TYR A 1 91 ? -9.502 -4.427 -12.561 1.00 93.44 91 TYR A N 1
ATOM 753 C CA . TYR A 1 91 ? -10.418 -5.562 -12.740 1.00 93.44 91 TYR A CA 1
ATOM 754 C C . TYR A 1 91 ? -11.285 -5.854 -11.515 1.00 93.44 91 TYR A C 1
ATOM 756 O O . TYR A 1 91 ? -12.144 -6.732 -11.567 1.00 93.44 91 TYR A O 1
ATOM 764 N N . GLY A 1 92 ? -11.068 -5.152 -10.404 1.00 95.44 92 GLY A N 1
ATOM 765 C CA . GLY A 1 92 ? -11.789 -5.434 -9.175 1.00 95.44 92 GLY A CA 1
ATOM 766 C C . GLY A 1 92 ? -11.613 -4.367 -8.112 1.00 95.44 92 GLY A C 1
ATOM 767 O O . GLY A 1 92 ? -10.812 -3.440 -8.236 1.00 95.44 92 GLY A O 1
ATOM 768 N N . ILE A 1 93 ? -12.380 -4.526 -7.041 1.00 95.19 93 ILE A N 1
ATOM 769 C CA . ILE A 1 93 ? -12.309 -3.699 -5.845 1.00 95.19 93 ILE A CA 1
ATOM 770 C C . ILE A 1 93 ? -12.209 -4.644 -4.658 1.00 95.19 93 ILE A C 1
ATOM 772 O O . ILE A 1 93 ? -13.053 -5.521 -4.480 1.00 95.19 93 ILE A O 1
ATOM 776 N N . MET A 1 94 ? -11.200 -4.432 -3.823 1.00 94.94 94 MET A N 1
ATOM 777 C CA . MET A 1 94 ? -11.108 -5.067 -2.520 1.00 94.94 94 MET A CA 1
ATOM 778 C C . MET A 1 94 ? -11.644 -4.109 -1.462 1.00 94.94 94 MET A C 1
ATOM 780 O O . MET A 1 94 ? -11.241 -2.946 -1.407 1.00 94.94 94 MET A O 1
ATOM 784 N N . ILE A 1 95 ? -12.550 -4.604 -0.619 1.00 93.88 95 ILE A N 1
ATOM 785 C CA . ILE A 1 95 ? -13.115 -3.843 0.493 1.00 93.88 95 ILE A CA 1
ATOM 786 C C . ILE A 1 95 ? -12.633 -4.469 1.795 1.00 93.88 95 ILE A C 1
ATOM 788 O O . ILE A 1 95 ? -12.925 -5.630 2.077 1.00 93.88 95 ILE A O 1
ATOM 792 N N . ARG A 1 96 ? -11.924 -3.685 2.606 1.00 92.88 96 ARG A N 1
ATOM 793 C CA . ARG A 1 96 ? -11.570 -4.049 3.978 1.00 92.88 96 ARG A CA 1
ATOM 794 C C . ARG A 1 96 ? -12.609 -3.453 4.917 1.00 92.88 96 ARG A C 1
ATOM 796 O O . ARG A 1 96 ? -12.877 -2.254 4.860 1.00 92.88 96 ARG A O 1
ATOM 803 N N . VAL A 1 97 ? -13.188 -4.296 5.767 1.00 93.81 97 VAL A N 1
ATOM 804 C CA . VAL A 1 97 ? -14.160 -3.892 6.787 1.00 93.81 97 VAL A CA 1
ATOM 805 C C . VAL A 1 97 ? -13.529 -4.090 8.157 1.00 93.81 97 VAL A C 1
ATOM 807 O O . VAL A 1 97 ? -13.075 -5.188 8.469 1.00 93.81 97 VAL A O 1
ATOM 810 N N . CYS A 1 98 ? -13.515 -3.036 8.965 1.00 93.62 98 CYS A N 1
ATOM 811 C CA . CYS A 1 98 ? -12.931 -3.036 10.300 1.00 93.62 98 CYS A CA 1
ATOM 812 C C . CYS A 1 98 ? -13.969 -2.632 11.347 1.00 93.62 98 CYS A C 1
ATOM 814 O O . CYS A 1 98 ? -14.844 -1.803 11.092 1.00 93.62 98 CYS A O 1
ATOM 816 N N . ASP A 1 99 ? -13.826 -3.178 12.551 1.00 94.44 99 ASP A N 1
ATOM 817 C CA . ASP A 1 99 ? -14.728 -2.928 13.688 1.00 94.44 99 ASP A CA 1
ATOM 818 C C . ASP A 1 99 ? -14.264 -1.765 14.578 1.00 94.44 99 ASP A C 1
ATOM 820 O O . ASP A 1 99 ? -14.885 -1.432 15.583 1.00 94.44 99 ASP A O 1
ATOM 824 N N . ARG A 1 100 ? -13.141 -1.159 14.198 1.00 92.19 100 ARG A N 1
ATOM 825 C CA . ARG A 1 100 ? -12.500 0.007 14.805 1.00 92.19 100 ARG A CA 1
ATOM 826 C C . ARG A 1 100 ? -11.761 0.774 13.717 1.00 92.19 100 ARG A C 1
ATOM 828 O O . ARG A 1 100 ? -11.654 0.285 12.588 1.00 92.19 100 ARG A O 1
ATOM 835 N N . ASP A 1 101 ? -11.277 1.964 14.053 1.00 91.69 101 ASP A N 1
ATOM 836 C CA . ASP A 1 101 ? -10.496 2.775 13.123 1.00 91.69 101 ASP A CA 1
ATOM 837 C C . ASP A 1 101 ? -9.293 1.956 12.615 1.00 91.69 101 ASP A C 1
ATOM 839 O O . ASP A 1 101 ? -8.538 1.435 13.440 1.00 91.69 101 ASP A O 1
ATOM 843 N N . PRO A 1 102 ? -9.099 1.797 11.291 1.00 93.12 102 PRO A N 1
ATOM 844 C CA . PRO A 1 102 ? -7.980 1.033 10.756 1.00 93.12 102 PRO A CA 1
ATOM 845 C C . PRO A 1 102 ? -6.608 1.497 11.252 1.00 93.12 102 PRO A C 1
ATOM 847 O O . PRO A 1 102 ? -5.709 0.676 11.352 1.00 93.12 102 PRO A O 1
ATOM 850 N N . TYR A 1 103 ? -6.461 2.771 11.631 1.00 90.62 103 TYR A N 1
ATOM 851 C CA . TYR A 1 103 ? -5.229 3.299 12.228 1.00 90.62 103 TYR A CA 1
ATOM 852 C C . TYR A 1 103 ? -4.851 2.611 13.553 1.00 90.62 103 TYR A C 1
ATOM 854 O O . TYR A 1 103 ? -3.692 2.619 13.954 1.00 90.62 103 TYR A O 1
ATOM 862 N N . GLU A 1 104 ? -5.826 2.042 14.261 1.00 91.81 104 GLU A N 1
ATOM 863 C CA . GLU A 1 104 ? -5.644 1.392 15.567 1.00 91.81 104 GLU A CA 1
ATOM 864 C C . GLU A 1 104 ? -5.355 -0.108 15.448 1.00 91.81 104 GLU A C 1
ATOM 866 O O . GLU A 1 104 ? -5.272 -0.811 16.458 1.00 91.81 104 GLU A O 1
ATOM 871 N N . LEU A 1 105 ? -5.255 -0.626 14.224 1.00 92.06 105 LEU A N 1
ATOM 872 C CA . LEU A 1 105 ? -4.987 -2.036 13.984 1.00 92.06 105 LEU A CA 1
ATOM 873 C C . LEU A 1 105 ? -3.479 -2.321 14.047 1.00 92.06 105 LEU A C 1
ATOM 875 O O . LEU A 1 105 ? -2.700 -1.506 13.549 1.00 92.06 105 LEU A O 1
ATOM 879 N N . PRO A 1 106 ? -3.050 -3.470 14.606 1.00 91.88 106 PRO A N 1
ATOM 880 C CA . PRO A 1 106 ? -1.632 -3.833 14.678 1.00 91.88 106 PRO A CA 1
ATOM 881 C C . PRO A 1 106 ? -0.925 -3.793 13.317 1.00 91.88 106 PRO A C 1
ATOM 883 O O . PRO A 1 106 ? 0.150 -3.225 13.187 1.00 91.88 106 PRO A O 1
ATOM 886 N N . GLU A 1 107 ? -1.569 -4.289 12.260 1.00 90.12 107 GLU A N 1
ATOM 887 C CA . GLU A 1 107 ? -1.033 -4.268 10.891 1.00 90.12 107 GLU A CA 1
ATOM 888 C C . GLU A 1 107 ? -0.880 -2.852 10.299 1.00 90.12 107 GLU A C 1
ATOM 890 O O . GLU A 1 107 ? -0.327 -2.663 9.218 1.00 90.12 107 GLU A O 1
ATOM 895 N N . SER A 1 108 ? -1.415 -1.843 10.982 1.00 92.25 108 SER A N 1
ATOM 896 C CA . SER A 1 108 ? -1.367 -0.428 10.611 1.00 92.25 108 SER A CA 1
ATOM 897 C C . SER A 1 108 ? -0.455 0.382 11.541 1.00 92.25 108 SER A C 1
ATOM 899 O O . SER A 1 108 ? -0.356 1.596 11.389 1.00 92.25 108 SER A O 1
ATOM 901 N N . GLU A 1 109 ? 0.270 -0.269 12.460 1.00 91.44 109 GLU A N 1
ATOM 902 C CA . GLU A 1 109 ? 1.219 0.378 13.379 1.00 91.44 109 GLU A CA 1
ATOM 903 C C . GLU A 1 109 ? 2.246 1.242 12.632 1.00 91.44 109 GLU A C 1
ATOM 905 O O . GLU A 1 109 ? 2.517 2.377 13.025 1.00 91.44 109 GLU A O 1
ATOM 910 N N . TRP A 1 110 ? 2.740 0.764 11.485 1.00 89.94 110 TRP A N 1
ATOM 911 C CA . TRP A 1 110 ? 3.725 1.490 10.682 1.00 89.94 110 TRP A CA 1
ATOM 912 C C . TRP A 1 110 ? 3.238 2.868 10.194 1.00 89.94 110 TRP A C 1
ATOM 914 O O . TRP A 1 110 ? 4.063 3.736 9.900 1.00 89.94 110 TRP A O 1
ATOM 924 N N . TRP A 1 111 ? 1.919 3.111 10.147 1.00 90.31 111 TRP A N 1
ATOM 925 C CA . TRP A 1 111 ? 1.327 4.385 9.708 1.00 90.31 111 TRP A CA 1
ATOM 926 C C . TRP A 1 111 ? 1.766 5.536 10.617 1.00 90.31 111 TRP A C 1
ATOM 928 O O . TRP A 1 111 ? 1.983 6.654 10.144 1.00 90.31 111 TRP A O 1
ATOM 938 N N . GLN A 1 112 ? 1.976 5.238 11.904 1.00 87.50 112 GLN A N 1
ATOM 939 C CA . GLN A 1 112 ? 2.408 6.181 12.941 1.00 87.50 112 GLN A CA 1
ATOM 940 C C . GLN A 1 112 ? 3.838 6.697 12.722 1.00 87.50 112 GLN A C 1
ATOM 942 O O . GLN A 1 112 ? 4.235 7.707 13.300 1.00 87.50 112 GLN A O 1
ATOM 947 N N . HIS A 1 113 ? 4.617 6.018 11.878 1.00 87.12 113 HIS A N 1
ATOM 948 C CA . HIS A 1 113 ? 5.990 6.386 11.538 1.00 87.12 113 HIS A CA 1
ATOM 949 C C . HIS A 1 113 ? 6.094 7.139 10.209 1.00 87.12 113 HIS A C 1
ATOM 951 O O . HIS A 1 113 ? 7.197 7.354 9.707 1.00 87.12 113 HIS A O 1
ATOM 957 N N . THR A 1 114 ? 4.967 7.538 9.620 1.00 81.56 114 THR A N 1
ATOM 958 C CA . THR A 1 114 ? 4.942 8.370 8.415 1.00 81.56 114 THR A CA 1
ATOM 959 C C . THR A 1 114 ? 4.598 9.819 8.776 1.00 81.56 114 THR A C 1
ATOM 961 O O . THR A 1 114 ? 3.877 10.061 9.743 1.00 81.56 114 THR A O 1
ATOM 964 N N . PRO A 1 115 ? 5.060 10.822 8.007 1.00 71.12 115 PRO A N 1
ATOM 965 C CA . PRO A 1 115 ? 4.752 12.228 8.261 1.00 71.12 115 PRO A CA 1
ATOM 966 C C . PRO A 1 115 ? 3.308 12.595 7.904 1.00 71.12 115 PRO A C 1
ATOM 968 O O . PRO A 1 115 ? 2.992 13.778 7.890 1.00 71.12 115 PRO A O 1
ATOM 971 N N . TYR A 1 116 ? 2.458 11.619 7.563 1.00 66.38 116 TYR A N 1
ATOM 972 C CA . TYR A 1 116 ? 1.061 11.813 7.198 1.00 66.38 116 TYR A CA 1
ATOM 973 C C . TYR A 1 116 ? 0.159 11.432 8.381 1.00 66.38 116 TYR A C 1
ATOM 975 O O . TYR A 1 116 ? -0.380 10.324 8.390 1.00 66.38 116 TYR A O 1
ATOM 983 N N . PRO A 1 117 ? -0.015 12.315 9.390 1.00 55.19 117 PRO A N 1
ATOM 984 C CA . PRO A 1 117 ? -1.003 12.092 10.437 1.00 55.19 117 PRO A CA 1
ATOM 985 C C . PRO A 1 117 ? -2.407 11.992 9.822 1.00 55.19 117 PRO A C 1
ATOM 987 O O . PRO A 1 117 ? -2.622 12.400 8.676 1.00 55.19 117 PRO A O 1
ATOM 990 N N . ARG A 1 118 ? -3.369 11.474 10.603 1.00 57.78 118 ARG A N 1
ATOM 991 C CA . ARG A 1 118 ? -4.792 11.274 10.232 1.00 57.78 118 ARG A CA 1
ATOM 992 C C . ARG A 1 118 ? -5.448 12.482 9.517 1.00 57.78 118 ARG A C 1
ATOM 994 O O . ARG A 1 118 ? -6.463 12.313 8.841 1.00 57.78 118 ARG A O 1
ATOM 1001 N N . ASP A 1 119 ? -4.850 13.668 9.625 1.00 50.72 119 ASP A N 1
ATOM 1002 C CA . ASP A 1 119 ? -5.435 14.974 9.332 1.00 50.72 119 ASP A CA 1
ATOM 1003 C C . ASP A 1 119 ? -4.913 15.675 8.065 1.00 50.72 119 ASP A C 1
ATOM 1005 O O . ASP A 1 119 ? -5.061 16.887 7.955 1.00 50.72 119 ASP A O 1
ATOM 1009 N N . TYR A 1 120 ? -4.349 14.975 7.071 1.00 46.16 120 TYR A N 1
ATOM 1010 C CA . TYR A 1 120 ? -4.214 15.593 5.739 1.00 46.16 120 TYR A CA 1
ATOM 1011 C C . TYR A 1 120 ? -5.601 15.731 5.074 1.00 46.16 120 TYR A C 1
ATOM 1013 O O . TYR A 1 120 ? -6.053 14.856 4.329 1.00 46.16 120 TYR A O 1
ATOM 1021 N N . GLN A 1 121 ? -6.277 16.832 5.417 1.00 43.69 121 GLN A N 1
ATOM 1022 C CA . GLN A 1 121 ? -7.277 17.557 4.629 1.00 43.69 121 GLN A CA 1
ATOM 1023 C C . GLN A 1 121 ? -6.718 18.941 4.316 1.00 43.69 121 GLN A C 1
ATOM 1025 O O . GLN A 1 121 ? -6.199 19.582 5.255 1.00 43.69 121 GLN A O 1
#

Secondary structure (DSSP, 8-state):
-EEEE-S-HHHHTSTTTS--EE-SSSTT-EEEEEEEEEE-GGG--TTTBS-SS--S-TTS-SBTTB-TTTS-EEEE--TT-SS--TTEEEEEEEEEEESS-GGGSGGGGGGGGSS--TT--

Nearest PDB structures (foldseek):
  2q10-assembly2_B  TM=2.782E-01  e=2.552E+00  Brevibacillus centrosporus
  4feu-assembly2_B  TM=1.218E-01  e=7.885E+00  Acinetobacter baumannii AYE

Sequence (121 aa):
MVVYLSPSITYCAHYRYSKPWKNSQKPGKYYQMIFQCRVNPEVLTADKIKSQTLRCPKYIRIDEHFANDEIEWIIDSGDNENFITDNIICYGIMIRVCDRDPYELPESEWWQHTPYPRDYQ